Protein AF-A0A0B7BAT7-F1 (afdb_monomer_lite)

Structure (mmCIF, N/CA/C/O backbone):
data_AF-A0A0B7BAT7-F1
#
_entry.id   AF-A0A0B7BAT7-F1
#
loop_
_atom_site.group_PDB
_atom_site.id
_atom_site.type_symbol
_atom_site.label_atom_id
_atom_site.label_alt_id
_atom_site.label_comp_id
_atom_site.label_asym_id
_atom_site.label_entity_id
_atom_site.label_seq_id
_atom_site.pdbx_PDB_ins_code
_atom_site.Cartn_x
_atom_site.Cartn_y
_atom_site.Cartn_z
_atom_site.occupancy
_atom_site.B_iso_or_equiv
_atom_site.auth_seq_id
_atom_site.auth_comp_id
_atom_site.auth_asym_id
_atom_site.auth_atom_id
_atom_site.pdbx_PDB_model_num
ATOM 1 N N . MET A 1 1 ? -25.355 -1.589 5.969 1.00 81.81 1 MET A N 1
ATOM 2 C CA . MET A 1 1 ? -24.249 -0.832 5.319 1.00 81.81 1 MET A CA 1
ATOM 3 C C . MET A 1 1 ? -22.893 -1.436 5.670 1.00 81.81 1 MET A C 1
ATOM 5 O O . MET A 1 1 ? -22.786 -2.079 6.702 1.00 81.81 1 MET A O 1
ATOM 9 N N . ILE A 1 2 ? -21.837 -1.215 4.872 1.00 86.31 2 ILE A N 1
ATOM 10 C CA . ILE A 1 2 ? -20.503 -1.807 5.132 1.00 86.31 2 ILE A CA 1
ATOM 11 C C . ILE A 1 2 ? -19.959 -1.458 6.530 1.00 86.31 2 ILE A C 1
ATOM 13 O O . ILE A 1 2 ? -19.339 -2.290 7.175 1.00 86.31 2 ILE A O 1
ATOM 17 N N . LYS A 1 3 ? -20.288 -0.263 7.039 1.00 85.31 3 LYS A N 1
ATOM 18 C CA . LYS A 1 3 ? -19.913 0.209 8.381 1.00 85.31 3 LYS A CA 1
ATOM 19 C C . LYS A 1 3 ? -20.661 -0.481 9.527 1.00 85.31 3 LYS A C 1
ATOM 21 O O . LYS A 1 3 ? -20.189 -0.440 10.650 1.00 85.31 3 LYS A O 1
ATOM 26 N N . GLU A 1 4 ? -21.812 -1.097 9.261 1.00 92.38 4 GLU A N 1
ATOM 27 C CA . GLU A 1 4 ? -22.534 -1.896 10.266 1.00 92.38 4 GLU A CA 1
ATOM 28 C C . GLU A 1 4 ? -21.908 -3.288 10.408 1.00 92.38 4 GLU A C 1
ATOM 30 O O . GLU A 1 4 ? -21.884 -3.842 11.499 1.00 92.38 4 GLU A O 1
ATOM 35 N N . LEU A 1 5 ? -21.384 -3.843 9.308 1.00 94.88 5 LEU A N 1
ATOM 36 C CA . LEU A 1 5 ? -20.704 -5.143 9.300 1.00 94.88 5 LEU A CA 1
ATOM 37 C C . LEU A 1 5 ? -19.236 -5.031 9.741 1.00 94.88 5 LEU A C 1
ATOM 39 O O . LEU A 1 5 ? -18.709 -5.951 10.361 1.00 94.88 5 LEU A O 1
ATOM 43 N N . TYR A 1 6 ? -18.592 -3.899 9.440 1.00 92.19 6 TYR A N 1
ATOM 44 C CA . TYR A 1 6 ? -17.185 -3.617 9.734 1.00 92.19 6 TYR A CA 1
ATOM 45 C C . TYR A 1 6 ? -17.045 -2.226 10.377 1.00 92.19 6 TYR A C 1
ATOM 47 O O . TYR A 1 6 ? -16.645 -1.268 9.705 1.00 92.19 6 TYR A O 1
ATOM 55 N N . PRO A 1 7 ? -17.430 -2.075 11.657 1.00 93.19 7 PRO A N 1
ATOM 56 C CA . PRO A 1 7 ? -17.343 -0.796 12.354 1.00 93.19 7 PRO A CA 1
ATOM 57 C C . PRO A 1 7 ? -15.886 -0.357 12.528 1.00 93.19 7 PRO A C 1
ATOM 59 O O . PRO A 1 7 ? -14.996 -1.178 12.769 1.00 93.19 7 PRO A O 1
ATOM 62 N N . ASN A 1 8 ? -15.641 0.950 12.418 1.00 91.25 8 ASN A N 1
ATOM 63 C CA . ASN A 1 8 ? -14.291 1.517 12.482 1.00 91.25 8 ASN A CA 1
ATOM 64 C C . ASN A 1 8 ? -13.640 1.268 13.853 1.00 91.25 8 ASN A C 1
ATOM 66 O O . ASN A 1 8 ? -12.430 1.131 13.944 1.00 91.25 8 ASN A O 1
ATOM 70 N N . GLU A 1 9 ? -14.450 1.186 14.908 1.00 93.44 9 GLU A N 1
ATOM 71 C CA . GLU A 1 9 ? -14.038 1.018 16.303 1.00 93.44 9 GLU A CA 1
ATOM 72 C C . GLU A 1 9 ? -13.645 -0.429 16.645 1.00 93.44 9 GLU A C 1
ATOM 74 O O . GLU A 1 9 ? -13.147 -0.684 17.739 1.00 93.44 9 GLU A O 1
ATOM 79 N N . ALA A 1 10 ? -13.874 -1.387 15.739 1.00 94.81 10 ALA A N 1
ATOM 80 C CA . ALA A 1 10 ? -13.528 -2.796 15.955 1.00 94.81 10 ALA A CA 1
ATOM 81 C C . ALA A 1 10 ? -12.500 -3.340 14.952 1.00 94.81 10 ALA A C 1
ATOM 83 O O . ALA A 1 10 ? -11.936 -4.408 15.184 1.00 94.81 10 ALA A O 1
ATOM 84 N N . TRP A 1 11 ? -12.249 -2.633 13.846 1.00 96.12 11 TRP A N 1
ATOM 85 C CA . TRP A 1 11 ? -11.420 -3.122 12.745 1.00 96.12 11 TRP A CA 1
ATOM 86 C C . TRP A 1 11 ? -10.309 -2.140 12.388 1.00 96.12 11 TRP A C 1
ATOM 88 O O . TRP A 1 11 ? -10.547 -0.944 12.238 1.00 96.12 11 TRP A O 1
ATOM 98 N N . ILE A 1 12 ? -9.106 -2.668 12.156 1.00 96.31 12 ILE A N 1
ATOM 99 C CA . ILE A 1 12 ? -8.050 -1.919 11.470 1.00 96.31 12 ILE A CA 1
ATOM 100 C C . ILE A 1 12 ? -8.432 -1.831 9.993 1.00 96.31 12 ILE A C 1
ATOM 102 O O . ILE A 1 12 ? -8.673 -2.849 9.342 1.00 96.31 12 ILE A O 1
ATOM 106 N N . GLN A 1 13 ? -8.485 -0.614 9.463 1.00 95.25 13 GLN A N 1
ATOM 107 C CA . GLN A 1 13 ? -8.824 -0.364 8.066 1.00 95.25 13 GLN A CA 1
ATOM 108 C C . GLN A 1 13 ? -7.560 0.012 7.308 1.00 95.25 13 GLN A C 1
ATOM 110 O O . GLN A 1 13 ? -6.920 1.018 7.613 1.00 95.25 13 GLN A O 1
ATOM 115 N N . ILE A 1 14 ? -7.207 -0.801 6.317 1.00 96.31 14 ILE A N 1
ATOM 116 C CA . ILE A 1 14 ? -6.030 -0.589 5.479 1.00 96.31 14 ILE A CA 1
ATOM 117 C C . ILE A 1 14 ? -6.506 -0.200 4.084 1.00 96.31 14 ILE A C 1
ATOM 119 O O . ILE A 1 14 ? -7.259 -0.936 3.447 1.00 96.31 14 ILE A O 1
ATOM 123 N N . TYR A 1 15 ? -6.063 0.963 3.621 1.00 96.19 15 TYR A N 1
ATOM 124 C CA . TYR A 1 15 ? -6.328 1.476 2.284 1.00 96.19 15 TYR A CA 1
ATOM 125 C C . TYR A 1 15 ? -5.011 1.549 1.524 1.00 96.19 15 TYR A C 1
ATOM 127 O O . TYR A 1 15 ? -4.084 2.237 1.953 1.00 96.19 15 TYR A O 1
ATOM 135 N N . THR A 1 16 ? -4.927 0.846 0.404 1.00 96.94 16 THR A N 1
ATOM 136 C CA . THR A 1 16 ? -3.745 0.822 -0.458 1.00 96.94 16 THR A CA 1
ATOM 137 C C . THR A 1 16 ? -4.029 1.564 -1.752 1.00 96.94 16 THR A C 1
ATOM 139 O O . THR A 1 16 ? -5.164 1.562 -2.225 1.00 96.94 16 THR A O 1
ATOM 142 N N . ASP A 1 17 ? -3.002 2.188 -2.315 1.00 96.44 17 ASP A N 1
ATOM 143 C CA . ASP A 1 17 ? -3.077 2.795 -3.641 1.00 96.44 17 ASP A CA 1
ATOM 144 C C . ASP A 1 17 ? -1.711 2.756 -4.328 1.00 96.44 17 ASP A C 1
ATOM 146 O O . ASP A 1 17 ? -0.655 2.949 -3.706 1.00 96.44 17 ASP A O 1
ATOM 150 N N . GLY A 1 18 ? -1.740 2.527 -5.633 1.00 94.88 18 GLY A N 1
ATOM 151 C CA . GLY A 1 18 ? -0.582 2.359 -6.481 1.00 94.88 18 GLY A CA 1
ATOM 152 C C . GLY A 1 18 ? -0.720 3.179 -7.753 1.00 94.88 18 GLY A C 1
ATOM 153 O O . GLY A 1 18 ? -1.493 2.873 -8.654 1.00 94.88 18 GLY A O 1
ATOM 154 N N . SER A 1 19 ? 0.135 4.185 -7.909 1.00 94.88 19 SER A N 1
ATOM 155 C CA . SER A 1 19 ? 0.075 5.080 -9.063 1.00 94.88 19 SER A CA 1
ATOM 156 C C . SER A 1 19 ? 1.329 5.016 -9.926 1.00 94.88 19 SER A C 1
ATOM 158 O O . SER A 1 19 ? 2.446 4.761 -9.469 1.00 94.88 19 SER A O 1
ATOM 160 N N . ALA A 1 20 ? 1.137 5.270 -11.220 1.00 95.50 20 ALA A N 1
ATOM 161 C CA . ALA A 1 20 ? 2.214 5.484 -12.176 1.00 95.50 20 ALA A CA 1
ATOM 162 C C . ALA A 1 20 ? 1.824 6.592 -13.159 1.00 95.50 20 ALA A C 1
ATOM 164 O O . ALA A 1 20 ? 0.705 6.650 -13.674 1.00 95.50 20 ALA A O 1
ATOM 165 N N . THR A 1 21 ? 2.778 7.462 -13.476 1.00 95.12 21 THR A N 1
ATOM 166 C CA . THR A 1 21 ? 2.607 8.515 -14.477 1.00 95.12 21 THR A CA 1
ATOM 167 C C . THR A 1 21 ? 2.333 7.889 -15.841 1.00 95.12 21 THR A C 1
ATOM 169 O O . THR A 1 21 ? 3.156 7.130 -16.362 1.00 95.12 21 THR A O 1
ATOM 172 N N . ARG A 1 22 ? 1.183 8.234 -16.439 1.00 94.12 22 ARG A N 1
ATOM 173 C CA . ARG A 1 22 ? 0.702 7.651 -17.708 1.00 94.12 22 ARG A CA 1
ATOM 174 C C . ARG A 1 22 ? 0.652 6.115 -17.676 1.00 94.12 22 ARG A C 1
ATOM 176 O O . ARG A 1 22 ? 0.864 5.482 -18.701 1.00 94.12 22 ARG A O 1
ATOM 183 N N . ALA A 1 23 ? 0.448 5.540 -16.489 1.00 89.81 23 ALA A N 1
ATOM 184 C CA . ALA A 1 23 ? 0.442 4.102 -16.238 1.00 89.81 23 ALA A CA 1
ATOM 185 C C . ALA A 1 23 ? 1.733 3.345 -16.621 1.00 89.81 23 ALA A C 1
ATOM 187 O O . ALA A 1 23 ? 1.690 2.123 -16.676 1.00 89.81 23 ALA A O 1
ATOM 188 N N . VAL A 1 24 ? 2.867 4.018 -16.883 1.00 91.69 24 VAL A N 1
ATOM 189 C CA . VAL A 1 24 ? 4.097 3.355 -17.389 1.00 91.69 24 VAL A CA 1
ATOM 190 C C . VAL A 1 24 ? 5.407 3.795 -16.721 1.00 91.69 24 VAL A C 1
ATOM 192 O O . VAL A 1 24 ? 6.446 3.173 -16.945 1.00 91.69 24 VAL A O 1
ATOM 195 N N . ARG A 1 25 ? 5.428 4.879 -15.934 1.00 92.38 25 ARG A N 1
ATOM 196 C CA . ARG A 1 25 ? 6.674 5.409 -15.345 1.00 92.38 25 ARG A CA 1
ATOM 197 C C . ARG A 1 25 ? 6.456 6.140 -14.027 1.00 92.38 25 ARG A C 1
ATOM 199 O O . ARG A 1 25 ? 5.337 6.546 -13.743 1.00 92.38 25 ARG A O 1
ATOM 206 N N . ASN A 1 26 ? 7.534 6.375 -13.279 1.00 92.38 26 ASN A N 1
ATOM 207 C CA . ASN A 1 26 ? 7.538 7.097 -11.997 1.00 92.38 26 ASN A CA 1
ATOM 208 C C . ASN A 1 26 ? 6.464 6.561 -11.038 1.00 92.38 26 ASN A C 1
ATOM 210 O O . ASN A 1 26 ? 5.450 7.212 -10.785 1.00 92.38 26 ASN A O 1
ATOM 214 N N . ARG A 1 27 ? 6.680 5.331 -10.580 1.00 90.12 27 ARG A N 1
ATOM 215 C CA . ARG A 1 27 ? 5.754 4.567 -9.754 1.00 90.12 27 ARG A CA 1
ATOM 216 C C . ARG A 1 27 ? 5.840 5.003 -8.292 1.00 90.12 27 ARG A C 1
ATOM 218 O O . ARG A 1 27 ? 6.943 5.160 -7.763 1.00 90.12 27 ARG A O 1
ATOM 225 N N . GLY A 1 28 ? 4.693 5.131 -7.641 1.00 94.75 28 GLY A N 1
ATOM 226 C CA . GLY A 1 28 ? 4.584 5.302 -6.197 1.00 94.75 28 GLY A CA 1
ATOM 227 C C . GLY A 1 28 ? 3.554 4.334 -5.638 1.00 94.75 28 GLY A C 1
ATOM 228 O O . GLY A 1 28 ? 2.540 4.078 -6.281 1.00 94.75 28 GLY A O 1
ATOM 229 N N . ALA A 1 29 ? 3.831 3.791 -4.460 1.00 96.06 29 ALA A N 1
ATOM 230 C CA . ALA A 1 29 ? 2.861 3.025 -3.689 1.00 96.06 29 ALA A CA 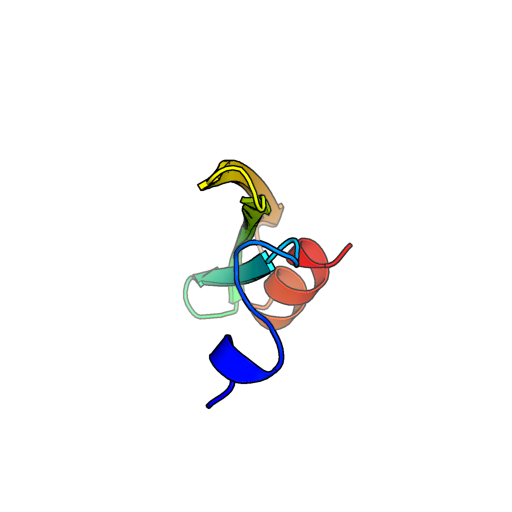1
ATOM 231 C C . ALA A 1 29 ? 2.637 3.708 -2.343 1.00 96.06 29 ALA A C 1
ATOM 233 O O . ALA A 1 29 ? 3.556 4.323 -1.784 1.00 96.06 29 ALA A O 1
ATOM 234 N N . GLY A 1 30 ? 1.414 3.607 -1.843 1.00 96.69 30 GLY A N 1
ATOM 235 C CA . GLY A 1 30 ? 1.024 4.150 -0.559 1.00 96.69 30 GLY A CA 1
ATOM 236 C C . GLY A 1 30 ? 0.082 3.221 0.186 1.00 96.69 30 GLY A C 1
ATOM 237 O O . GLY A 1 30 ? -0.752 2.547 -0.413 1.00 96.69 30 GLY A O 1
ATOM 238 N N . VAL A 1 31 ? 0.211 3.237 1.506 1.00 97.81 31 VAL A N 1
ATOM 239 C CA . VAL A 1 31 ? -0.705 2.579 2.433 1.00 97.81 31 VAL A CA 1
ATOM 240 C C . VAL A 1 31 ? -1.148 3.608 3.460 1.00 97.81 31 VAL A C 1
ATOM 242 O O . VAL A 1 31 ? -0.322 4.350 3.991 1.00 97.81 31 VAL A O 1
ATOM 245 N N . HIS A 1 32 ? -2.445 3.657 3.734 1.00 97.69 32 HIS A N 1
ATOM 246 C CA . HIS A 1 32 ? -3.033 4.406 4.833 1.00 97.69 32 HIS A CA 1
ATOM 247 C C . HIS A 1 32 ? -3.706 3.423 5.785 1.00 97.69 32 HIS A C 1
ATOM 249 O O . HIS A 1 32 ? -4.626 2.704 5.393 1.00 97.69 32 HIS A O 1
ATOM 255 N N . VAL A 1 33 ? -3.239 3.395 7.028 1.00 97.62 33 VAL A N 1
ATOM 256 C CA . VAL A 1 33 ? -3.780 2.541 8.083 1.00 97.62 33 VAL A CA 1
ATOM 257 C C . VAL A 1 33 ? -4.575 3.417 9.035 1.00 97.62 33 VAL A C 1
ATOM 259 O O . VAL A 1 33 ? -4.056 4.417 9.529 1.00 97.62 33 VAL A O 1
ATOM 262 N N . ARG A 1 34 ? -5.822 3.033 9.296 1.00 96.88 34 ARG A N 1
ATOM 263 C CA .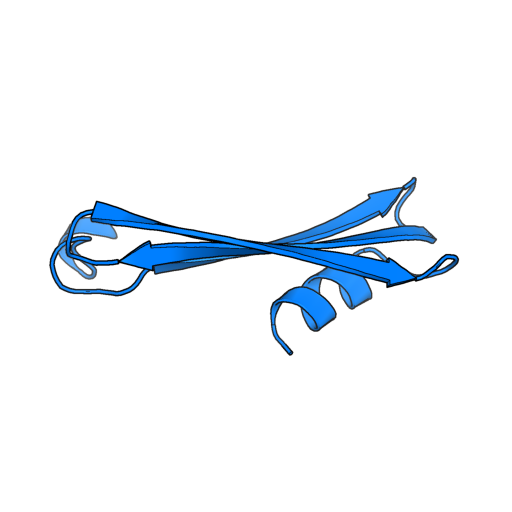 ARG A 1 34 ? -6.665 3.618 10.336 1.00 96.88 34 ARG A CA 1
ATOM 264 C C . ARG A 1 34 ? -6.888 2.591 11.429 1.00 96.88 34 ARG A C 1
ATOM 266 O O . ARG A 1 34 ? -7.422 1.511 11.167 1.00 96.88 34 ARG A O 1
ATOM 273 N N . TYR A 1 35 ? -6.496 2.952 12.640 1.00 97.06 35 TYR A N 1
ATOM 274 C CA . TYR A 1 35 ? -6.679 2.129 13.823 1.00 97.06 35 TYR A CA 1
ATOM 275 C C . TYR A 1 35 ? -8.028 2.434 14.502 1.00 97.06 35 TYR A C 1
ATOM 277 O O . TYR A 1 35 ? -8.578 3.529 14.336 1.00 97.06 35 TYR A O 1
ATOM 285 N N . PRO A 1 36 ? -8.567 1.487 15.292 1.00 96.44 36 PRO A N 1
ATOM 286 C CA . PRO A 1 36 ? -9.810 1.679 16.042 1.00 96.44 36 PRO A CA 1
ATOM 287 C C . PRO A 1 36 ? -9.819 2.850 17.027 1.00 96.44 36 PRO A C 1
ATOM 289 O O . PRO A 1 36 ? -10.870 3.427 17.298 1.00 96.44 36 PRO A O 1
ATOM 292 N N . ASP A 1 37 ? -8.650 3.228 17.542 1.00 95.94 37 ASP A N 1
ATOM 293 C CA . ASP A 1 37 ? -8.463 4.371 18.442 1.00 95.94 37 ASP A CA 1
ATOM 294 C C . ASP A 1 37 ? -8.424 5.723 17.704 1.00 95.94 37 ASP A C 1
ATOM 296 O O . ASP A 1 37 ? -8.102 6.752 18.296 1.00 95.94 37 ASP A O 1
ATOM 300 N N . GLN A 1 38 ? -8.776 5.723 16.414 1.00 90.44 38 GLN A N 1
ATOM 301 C CA . GLN A 1 38 ? -8.776 6.871 15.505 1.00 90.44 38 GLN A CA 1
ATOM 302 C C . GLN A 1 38 ? -7.381 7.397 15.143 1.00 90.44 38 GLN A C 1
ATOM 304 O O . GLN A 1 38 ? -7.279 8.365 14.378 1.00 90.44 38 GLN A O 1
ATOM 309 N N . THR A 1 39 ? -6.306 6.762 15.618 1.00 97.31 39 THR A N 1
ATOM 310 C CA . THR A 1 39 ? -4.961 7.066 15.132 1.00 97.31 39 THR A CA 1
ATOM 311 C C . THR A 1 39 ? -4.795 6.567 13.699 1.00 97.31 39 THR A C 1
ATOM 313 O O . THR A 1 39 ? -5.476 5.644 13.241 1.00 97.31 39 THR A O 1
ATOM 316 N N . ASN A 1 40 ? -3.915 7.229 12.946 1.00 97.38 40 ASN A N 1
ATOM 317 C CA . ASN A 1 40 ? -3.661 6.874 11.557 1.00 97.38 40 ASN A CA 1
ATOM 318 C C . ASN A 1 40 ? -2.167 6.886 11.263 1.00 97.38 40 ASN A C 1
ATOM 320 O O . ASN A 1 40 ? -1.426 7.731 11.765 1.00 97.38 40 ASN A O 1
ATOM 324 N N . GLU A 1 41 ? -1.762 5.995 10.371 1.00 97.69 41 GLU A N 1
ATOM 325 C CA . GLU A 1 41 ? -0.409 5.910 9.845 1.00 97.69 41 GLU A CA 1
ATOM 326 C C . GLU A 1 41 ? -0.453 5.959 8.319 1.00 97.69 41 GLU A C 1
ATOM 328 O O . GLU A 1 41 ? -1.440 5.583 7.678 1.00 97.69 41 GLU A O 1
ATOM 333 N N . SER A 1 42 ? 0.598 6.487 7.698 1.00 97.44 42 SER A N 1
ATOM 334 C CA . SER A 1 42 ? 0.716 6.464 6.245 1.00 97.44 42 SER A CA 1
ATOM 335 C C . SER A 1 42 ? 2.141 6.196 5.815 1.00 97.44 42 SER A C 1
ATOM 337 O O . SER A 1 42 ? 3.061 6.919 6.189 1.00 97.44 42 SER A O 1
ATOM 339 N N . ILE A 1 43 ? 2.290 5.182 4.974 1.00 96.19 43 ILE A N 1
ATOM 340 C CA . ILE A 1 43 ? 3.567 4.742 4.430 1.00 96.19 43 ILE A CA 1
ATOM 341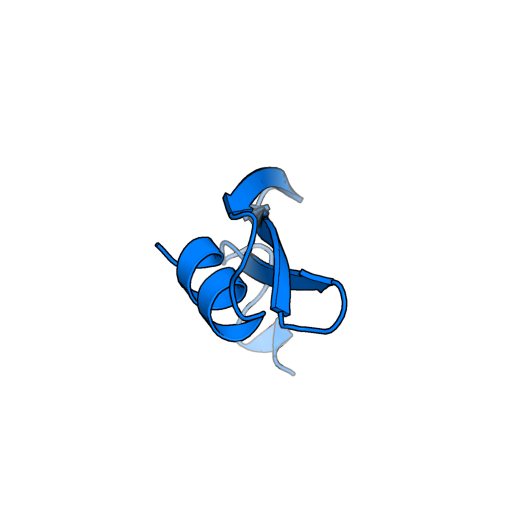 C C . ILE A 1 43 ? 3.544 5.029 2.937 1.00 96.19 43 ILE A C 1
ATOM 343 O O . ILE A 1 43 ? 2.549 4.783 2.256 1.00 96.19 43 ILE A O 1
ATOM 347 N N . ARG A 1 44 ? 4.635 5.595 2.422 1.00 95.19 44 ARG A N 1
ATOM 348 C CA . ARG A 1 44 ? 4.803 5.907 1.003 1.00 95.19 44 ARG A CA 1
ATOM 349 C C . ARG A 1 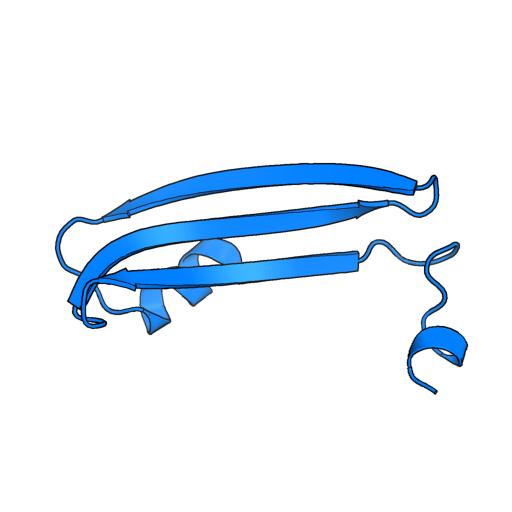44 ? 6.171 5.454 0.554 1.00 95.19 44 ARG A C 1
ATOM 351 O O . ARG A 1 44 ? 7.160 5.726 1.229 1.00 95.19 44 ARG A O 1
ATOM 358 N N . THR A 1 45 ? 6.232 4.817 -0.605 1.00 93.62 45 THR A N 1
ATOM 359 C CA . THR A 1 45 ? 7.501 4.368 -1.170 1.00 93.62 45 THR A CA 1
ATOM 360 C C . THR A 1 45 ? 7.561 4.652 -2.672 1.00 93.62 45 THR A C 1
ATOM 362 O O . THR A 1 45 ? 6.554 4.499 -3.375 1.00 93.62 45 THR A O 1
ATOM 365 N N . PRO A 1 46 ? 8.708 5.125 -3.195 1.00 93.06 46 PRO A N 1
ATOM 366 C CA . PRO A 1 46 ? 8.957 5.154 -4.624 1.00 93.06 46 PRO A CA 1
ATOM 367 C C . PRO A 1 46 ? 9.265 3.735 -5.084 1.00 93.06 46 PRO A C 1
ATOM 369 O O . PRO A 1 46 ? 10.148 3.062 -4.561 1.00 93.06 46 PRO A O 1
ATOM 372 N N . THR A 1 47 ? 8.551 3.271 -6.094 1.00 85.62 47 THR A N 1
ATOM 373 C CA . THR A 1 47 ? 8.558 1.845 -6.408 1.00 85.62 47 THR A CA 1
ATOM 374 C C . THR A 1 47 ? 9.186 1.556 -7.772 1.00 85.62 47 THR A C 1
ATOM 376 O O . THR A 1 47 ? 9.363 0.403 -8.134 1.00 85.62 47 THR A O 1
ATOM 379 N N . GLY A 1 48 ? 9.591 2.559 -8.551 1.00 84.06 48 GLY A N 1
ATOM 380 C CA . GLY A 1 48 ? 10.403 2.333 -9.751 1.00 84.06 48 GLY A CA 1
ATOM 381 C C . GLY A 1 48 ? 10.229 3.385 -10.839 1.00 84.06 48 GLY A C 1
ATOM 382 O O . GLY A 1 48 ? 9.260 4.143 -10.857 1.00 84.06 48 GLY A O 1
ATOM 383 N N . LYS A 1 49 ? 11.180 3.425 -11.779 1.00 85.38 49 LYS A N 1
ATOM 384 C CA . LYS A 1 49 ? 11.219 4.438 -12.846 1.00 85.38 49 LYS A CA 1
ATOM 385 C C . LYS A 1 49 ? 10.367 4.078 -14.068 1.00 85.38 49 LYS A C 1
ATOM 387 O O . LYS A 1 49 ? 9.710 4.966 -14.598 1.00 85.38 49 LYS A O 1
ATOM 392 N N . PHE A 1 50 ? 10.337 2.811 -14.483 1.00 84.06 50 PHE A N 1
ATOM 393 C CA . PHE A 1 50 ? 9.552 2.315 -15.625 1.00 84.06 50 PHE A CA 1
ATOM 394 C C . PHE A 1 50 ? 8.766 1.083 -15.188 1.00 84.06 50 PHE A C 1
ATOM 396 O O . PHE A 1 50 ? 9.363 0.046 -14.914 1.00 84.06 50 PHE A O 1
ATOM 403 N N . CYS A 1 51 ? 7.455 1.224 -15.015 1.00 75.25 51 CYS A N 1
ATOM 404 C CA . CYS A 1 51 ? 6.615 0.192 -14.422 1.00 75.25 51 CYS A CA 1
ATOM 405 C C . CYS A 1 51 ? 5.130 0.548 -14.578 1.00 75.25 51 CYS A C 1
ATOM 407 O O . CYS A 1 51 ? 4.786 1.732 -14.634 1.00 75.25 51 CYS A O 1
ATOM 409 N N . SER A 1 52 ? 4.257 -0.459 -14.626 1.00 87.31 52 SER A N 1
ATOM 410 C CA . SER A 1 52 ? 2.813 -0.236 -14.697 1.00 87.31 52 SER A CA 1
ATOM 411 C C . SER A 1 52 ? 2.228 0.232 -13.363 1.00 87.31 52 SER A C 1
ATOM 413 O O . SER A 1 52 ? 2.800 -0.016 -12.297 1.00 87.31 52 SER A O 1
ATOM 415 N N . ASN A 1 53 ? 1.062 0.885 -13.409 1.00 90.56 53 ASN A N 1
ATOM 416 C CA . ASN A 1 53 ? 0.281 1.167 -12.199 1.00 90.56 53 ASN A CA 1
ATOM 417 C C . ASN A 1 53 ? -0.142 -0.130 -11.490 1.00 90.56 53 ASN A C 1
ATOM 419 O O . ASN A 1 53 ? -0.060 -0.196 -10.275 1.00 90.56 53 ASN A O 1
ATOM 423 N N . TYR A 1 54 ? -0.468 -1.195 -12.229 1.00 93.06 54 TYR A N 1
ATOM 424 C CA . TYR A 1 54 ? -0.778 -2.505 -11.641 1.00 93.06 54 TYR A CA 1
ATOM 425 C C . TYR A 1 54 ? 0.322 -2.999 -10.696 1.00 93.06 54 TYR A C 1
ATOM 427 O O . TYR A 1 54 ? 0.062 -3.387 -9.563 1.00 93.06 54 TYR A O 1
ATOM 435 N N . LEU A 1 55 ? 1.581 -2.936 -11.129 1.00 92.62 55 LEU A N 1
ATOM 436 C CA . LEU A 1 55 ? 2.683 -3.349 -10.272 1.00 92.62 55 LEU A CA 1
ATOM 437 C C . LEU A 1 55 ? 2.826 -2.412 -9.057 1.00 92.62 55 LEU A C 1
ATOM 439 O O . LEU A 1 55 ? 3.373 -2.828 -8.040 1.00 92.62 55 LEU A O 1
ATOM 443 N N . ALA A 1 56 ? 2.399 -1.148 -9.150 1.00 94.06 56 ALA A N 1
ATOM 444 C CA . ALA A 1 56 ? 2.416 -0.194 -8.035 1.00 94.06 56 ALA A CA 1
ATOM 445 C C . ALA A 1 56 ? 1.450 -0.620 -6.937 1.00 94.06 56 ALA A C 1
ATOM 447 O O . ALA A 1 56 ? 1.830 -0.616 -5.773 1.00 94.06 56 ALA A O 1
ATOM 448 N N . GLU A 1 57 ? 0.255 -1.048 -7.339 1.00 95.06 57 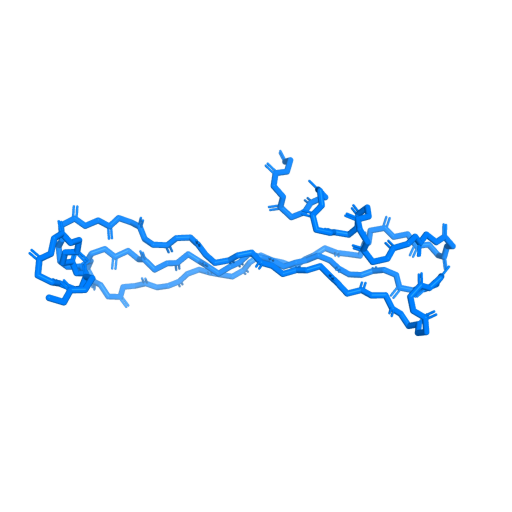GLU A N 1
ATOM 449 C CA . GLU A 1 57 ? -0.769 -1.588 -6.444 1.00 95.06 57 GLU A CA 1
ATOM 450 C C . GLU A 1 57 ? -0.261 -2.848 -5.747 1.00 95.06 57 GLU A C 1
ATOM 452 O O . GLU A 1 57 ? -0.312 -2.952 -4.527 1.00 95.06 57 GLU A O 1
ATOM 457 N N . VAL A 1 58 ? 0.339 -3.772 -6.508 1.00 94.75 58 VAL A N 1
ATOM 458 C CA . VAL A 1 58 ? 0.955 -4.984 -5.943 1.00 94.75 58 VAL A CA 1
ATOM 459 C C . VAL A 1 58 ? 2.035 -4.628 -4.919 1.00 94.75 58 VAL A C 1
ATOM 461 O O . VAL A 1 58 ? 2.146 -5.278 -3.888 1.00 94.75 58 VAL A O 1
ATOM 464 N N . GLN A 1 59 ? 2.812 -3.570 -5.162 1.00 93.88 59 GLN A N 1
ATOM 465 C CA . GLN A 1 59 ? 3.831 -3.124 -4.214 1.00 93.88 59 GLN A CA 1
ATOM 466 C C . GLN A 1 59 ? 3.244 -2.476 -2.954 1.00 93.88 59 GLN A C 1
ATOM 468 O O . GLN A 1 59 ? 3.911 -2.497 -1.927 1.00 93.88 59 GLN A O 1
ATOM 473 N N . ALA A 1 60 ? 2.039 -1.904 -3.015 1.00 95.06 60 ALA A N 1
ATOM 474 C CA . ALA A 1 60 ? 1.339 -1.403 -1.834 1.00 95.06 60 ALA A CA 1
ATOM 475 C C . ALA A 1 60 ? 0.822 -2.542 -0.930 1.00 95.06 60 ALA A C 1
ATOM 477 O O . ALA A 1 60 ? 0.530 -2.298 0.237 1.00 95.06 60 ALA A O 1
ATOM 478 N N . LEU A 1 61 ? 0.709 -3.764 -1.466 1.00 93.75 61 LEU A N 1
ATOM 479 C CA . LEU A 1 61 ? 0.226 -4.960 -0.763 1.00 93.75 61 LEU A CA 1
ATOM 480 C C . LEU A 1 61 ? 1.340 -5.898 -0.263 1.00 93.75 61 LEU A C 1
ATOM 482 O O . LEU A 1 61 ? 1.047 -6.782 0.540 1.00 93.75 61 LEU A O 1
ATOM 486 N N . ASN A 1 62 ? 2.569 -5.740 -0.764 1.00 86.94 62 ASN A N 1
ATOM 487 C CA . ASN A 1 62 ? 3.749 -6.539 -0.395 1.00 86.94 62 ASN A CA 1
ATOM 488 C C . ASN A 1 62 ? 4.452 -5.977 0.840 1.00 86.94 62 ASN A C 1
ATOM 490 O O . ASN A 1 62 ? 4.833 -6.796 1.702 1.00 86.94 62 ASN A O 1
#

Secondary structure (DSSP, 8-state):
-HHHHS-TTTS-EEEEEEEEETTTEEEEEEEEEE-TTS-EEEEEEEEEEE--HHHHHHHHH-

InterPro domains:
  IPR012337 Ribonuclease H-like superfamily [SSF53098] (11-61)
  IPR036397 Ribonuclease H superfamily [G3DSA:3.30.420.10] (2-62)

Foldseek 3Di:
DVCVVPPLLPDWDKDKFWDADVQFAFIKIKIWIAHNVRDIDMDIDGDGGTHGSVVRRVVNVD

Organism: NCBI:txid1028688

Sequence (62 aa):
MIKELYPNEAWIQIYTDGSATRAVRNRGAGVHVRYPDQTNESIRTPTGKFCSNYLAEVQALN
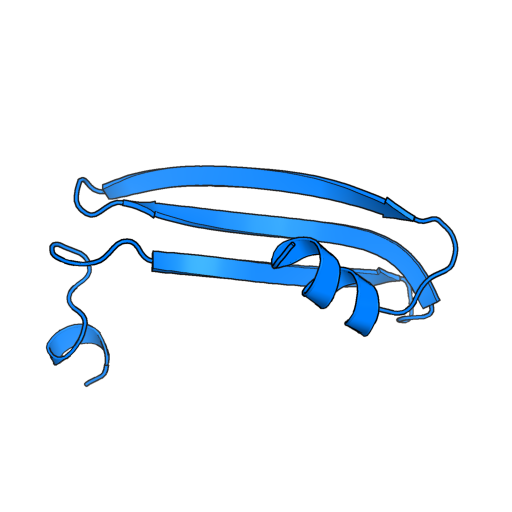
Radius of gyration: 14.13 Å; chains: 1; bounding box: 36×15×36 Å

pLDDT: mean 93.01, std 4.54, range [75.25, 97.81]